Protein AF-A0A7C3C216-F1 (afdb_monomer)

pLDDT: mean 90.63, std 8.31, range [59.16, 97.69]

Mean predicted aligned error: 5.53 Å

Secondary structure (DSSP, 8-state):
---HHHHHHHHHTTTTT-----HHHHH-TT---HHHHHHHHHHHHHHTT-HHHHHHHGGGHHHHHHHHHHS-S--GGG--TTT-GGG-TT-TTSSS-HHHHHHTSS-GGG--SSGGG---HHHHHHHHHHHHHTTHHHHHHHH-HHHHHHHHHHHHHHHHHHHHHHHHHHH-

Organism: NCBI:txid287478

Structure (mmCIF, N/CA/C/O backbone):
data_AF-A0A7C3C216-F1
#
_entry.id   AF-A0A7C3C216-F1
#
loop_
_atom_site.group_PDB
_atom_site.id
_atom_site.type_symbol
_atom_site.label_atom_id
_atom_site.label_alt_id
_atom_site.label_comp_id
_atom_site.label_asym_id
_atom_site.label_entity_id
_atom_site.label_seq_id
_atom_site.pdbx_PDB_ins_code
_atom_site.Cartn_x
_atom_site.Cartn_y
_atom_site.Cartn_z
_atom_site.occupancy
_atom_site.B_iso_or_equiv
_atom_site.auth_seq_id
_atom_site.auth_comp_id
_atom_site.auth_asym_id
_atom_site.auth_atom_id
_atom_site.pdbx_PDB_model_num
ATOM 1 N N . THR A 1 1 ? -24.243 1.128 28.883 1.00 60.06 1 THR A N 1
ATOM 2 C CA . THR A 1 1 ? -24.623 1.361 27.477 1.00 60.06 1 THR A CA 1
ATOM 3 C C . THR A 1 1 ? -23.352 1.418 26.667 1.00 60.06 1 THR A C 1
ATOM 5 O O . THR A 1 1 ? -22.396 2.040 27.115 1.00 60.06 1 THR A O 1
ATOM 8 N N . GLU A 1 2 ? -23.290 0.698 25.553 1.00 79.75 2 GLU A N 1
ATOM 9 C CA . GLU A 1 2 ? -22.118 0.723 24.672 1.00 79.75 2 GLU A CA 1
ATOM 10 C C . GLU A 1 2 ? -22.082 2.055 23.909 1.00 79.75 2 GLU A C 1
ATOM 12 O O . GLU A 1 2 ? -23.105 2.509 23.400 1.00 79.75 2 GLU A O 1
ATOM 17 N N . ASN A 1 3 ? -20.922 2.718 23.879 1.00 87.88 3 ASN A N 1
ATOM 18 C CA . ASN A 1 3 ? -20.740 4.027 23.242 1.00 87.88 3 ASN A CA 1
ATOM 19 C C . ASN A 1 3 ? -20.430 3.868 21.743 1.00 87.88 3 ASN A C 1
ATOM 21 O O . ASN A 1 3 ? -19.301 4.090 21.309 1.00 87.88 3 ASN A 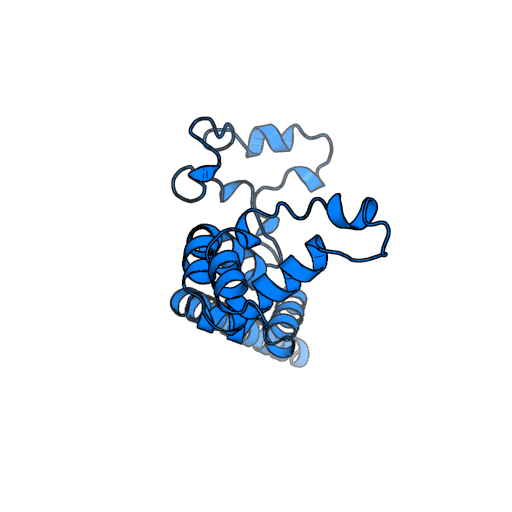O 1
ATOM 25 N N . ILE A 1 4 ? -21.425 3.425 20.973 1.00 90.56 4 ILE A N 1
ATOM 26 C CA . ILE A 1 4 ? -21.274 3.137 19.537 1.00 90.56 4 ILE A CA 1
ATOM 27 C C . ILE A 1 4 ? -20.995 4.418 18.739 1.00 90.56 4 ILE A C 1
ATOM 29 O O . ILE A 1 4 ? -20.102 4.424 17.895 1.00 90.56 4 ILE A O 1
ATOM 33 N N . GLU A 1 5 ? -21.692 5.515 19.047 1.00 90.75 5 GLU A N 1
ATOM 34 C CA . GLU A 1 5 ? -21.488 6.814 18.386 1.00 90.75 5 GLU A CA 1
ATOM 35 C C . GLU A 1 5 ? -20.042 7.298 18.538 1.00 90.75 5 GLU A C 1
ATOM 37 O O . GLU A 1 5 ? -19.391 7.642 17.556 1.00 90.75 5 GLU A O 1
ATOM 42 N N . GLY A 1 6 ? -19.481 7.208 19.749 1.00 92.00 6 GLY A N 1
ATOM 43 C CA . GLY A 1 6 ? -18.095 7.604 19.987 1.00 92.00 6 GLY A CA 1
ATOM 44 C C . GLY A 1 6 ? -17.065 6.756 19.232 1.00 92.00 6 GLY A C 1
ATOM 45 O O . GLY A 1 6 ? -15.992 7.263 18.895 1.00 92.00 6 GLY A O 1
ATOM 46 N N . ILE A 1 7 ? -17.368 5.482 18.959 1.00 91.25 7 ILE A N 1
ATOM 47 C CA . ILE A 1 7 ? -16.517 4.624 18.122 1.00 91.25 7 ILE A CA 1
ATOM 48 C C . ILE A 1 7 ? -16.618 5.064 16.664 1.00 91.25 7 ILE A C 1
ATOM 50 O O . ILE A 1 7 ? -15.584 5.245 16.021 1.00 91.25 7 ILE A O 1
ATOM 54 N N . TYR A 1 8 ? -17.835 5.283 16.162 1.00 92.00 8 TYR A N 1
ATOM 55 C CA . TYR A 1 8 ? -18.052 5.730 14.790 1.00 92.00 8 TYR A CA 1
ATOM 56 C C . TYR A 1 8 ? -17.331 7.057 14.513 1.00 92.00 8 TYR A C 1
ATOM 58 O O . TYR A 1 8 ? -16.572 7.150 13.550 1.00 92.00 8 TYR A O 1
ATOM 66 N N . ASP A 1 9 ? -17.444 8.032 15.418 1.00 91.94 9 ASP A N 1
ATOM 67 C CA . ASP A 1 9 ? -16.726 9.310 15.332 1.00 91.94 9 ASP A CA 1
ATOM 68 C C . ASP A 1 9 ? -15.203 9.122 15.333 1.00 91.94 9 ASP A C 1
ATOM 70 O O . ASP A 1 9 ? -14.473 9.774 14.585 1.00 91.94 9 ASP A O 1
ATOM 74 N N . ALA A 1 10 ? -14.684 8.206 16.158 1.00 92.75 10 ALA A N 1
ATOM 75 C CA . ALA A 1 10 ? -13.255 7.909 16.172 1.00 92.75 10 ALA A CA 1
ATOM 76 C C . ALA A 1 10 ? -12.776 7.302 14.843 1.00 92.75 10 ALA A C 1
ATOM 78 O O . ALA A 1 10 ? -11.660 7.603 14.410 1.00 92.75 10 ALA A O 1
ATOM 79 N N . MET A 1 11 ? -13.607 6.487 14.186 1.00 95.00 11 MET A N 1
ATOM 80 C CA . MET A 1 11 ? -13.304 5.878 12.888 1.00 95.00 11 MET A CA 1
ATOM 81 C C . MET A 1 11 ? -13.316 6.881 11.723 1.00 95.00 11 MET A C 1
ATOM 83 O O . MET A 1 11 ? -12.720 6.611 10.678 1.00 95.00 11 MET A O 1
ATOM 87 N N . GLN A 1 12 ? -13.937 8.054 11.889 1.00 91.44 12 GLN A N 1
ATOM 88 C CA . GLN A 1 12 ? -13.923 9.095 10.858 1.00 91.44 12 GLN A CA 1
ATOM 89 C C . GLN A 1 12 ? -12.588 9.855 10.775 1.00 91.44 12 GLN A C 1
ATOM 91 O O . GLN A 1 12 ? -12.221 10.313 9.701 1.00 91.44 12 GLN A O 1
ATOM 96 N N . GLU A 1 13 ? -11.823 9.960 11.868 1.00 88.31 13 GLU A N 1
ATOM 97 C CA . GLU A 1 13 ? -10.608 10.798 11.888 1.00 88.31 13 GLU A CA 1
ATOM 98 C C . GLU A 1 13 ? -9.489 10.218 12.767 1.00 88.31 13 GLU A C 1
ATOM 100 O O . GLU A 1 13 ? -8.362 10.000 12.317 1.00 88.31 13 GLU A O 1
ATOM 105 N N . LYS A 1 14 ? -9.794 9.908 14.032 1.00 93.50 14 LYS A N 1
ATOM 106 C CA . LYS A 1 14 ? -8.787 9.602 15.064 1.00 93.50 14 LYS A CA 1
ATOM 107 C C . LYS A 1 14 ? -7.984 8.343 14.766 1.00 93.50 14 LYS A C 1
ATOM 109 O O . LYS A 1 14 ? -6.787 8.293 15.056 1.00 93.50 14 LYS A O 1
ATOM 114 N N . ILE A 1 15 ? -8.625 7.318 14.197 1.00 96.25 15 ILE A N 1
ATOM 115 C CA . ILE A 1 15 ? -7.923 6.079 13.847 1.00 96.25 15 ILE A CA 1
ATOM 116 C C . ILE A 1 15 ? -6.835 6.335 12.803 1.00 96.25 15 ILE A C 1
ATOM 118 O O . ILE A 1 15 ? -5.801 5.673 12.848 1.00 96.25 15 ILE A O 1
ATOM 122 N N . TRP A 1 16 ? -7.004 7.313 11.909 1.00 95.62 16 TRP A N 1
ATOM 123 C CA . TRP A 1 16 ? -6.064 7.631 10.831 1.00 95.62 16 TRP A CA 1
ATOM 124 C C . TRP A 1 16 ? -4.858 8.442 11.316 1.00 95.62 16 TRP A C 1
ATOM 126 O O . TRP A 1 16 ? -3.777 8.319 10.753 1.00 95.62 16 TRP A O 1
ATOM 136 N N . SER A 1 17 ? -4.977 9.144 12.447 1.00 93.81 17 SER A N 1
ATOM 137 C CA . SER A 1 17 ? -3.853 9.846 13.090 1.00 93.81 17 SER A CA 1
ATOM 138 C C . SER A 1 17 ? -2.875 8.920 13.830 1.00 93.81 17 SER A C 1
ATOM 140 O O . SER A 1 17 ? -1.807 9.352 14.262 1.00 93.81 17 SER A O 1
ATOM 142 N N . CYS A 1 18 ? -3.218 7.642 14.021 1.00 94.88 18 CYS A N 1
ATOM 143 C CA . CYS A 1 18 ? -2.321 6.681 14.659 1.00 94.88 18 CYS A CA 1
ATOM 144 C C . CYS A 1 18 ? -1.087 6.405 13.780 1.00 94.88 18 CYS A C 1
ATOM 146 O O . CYS A 1 18 ? -1.185 5.785 12.724 1.00 94.88 18 CYS A O 1
ATOM 148 N N . ALA A 1 19 ? 0.100 6.779 14.252 1.00 95.06 19 ALA A N 1
ATOM 149 C CA . ALA A 1 19 ? 1.361 6.531 13.546 1.00 95.06 19 ALA A CA 1
ATOM 150 C C . ALA A 1 19 ? 1.879 5.082 13.673 1.00 95.06 19 ALA A C 1
ATOM 152 O O . ALA A 1 19 ? 3.031 4.822 13.347 1.00 95.06 19 ALA A O 1
ATOM 153 N N . GLN A 1 20 ? 1.081 4.158 14.231 1.00 95.31 20 GLN A N 1
ATOM 154 C CA . GLN A 1 20 ? 1.485 2.768 14.496 1.00 95.31 20 GLN A CA 1
ATOM 155 C C . GLN A 1 20 ? 2.828 2.663 15.254 1.00 95.31 20 GLN A C 1
ATOM 157 O O . GLN A 1 20 ? 3.606 1.741 15.052 1.00 95.31 20 GLN A O 1
ATOM 162 N N . CYS A 1 21 ? 3.117 3.593 16.172 1.00 96.56 21 CYS A N 1
ATOM 163 C CA . CYS A 1 21 ? 4.379 3.585 16.926 1.00 96.56 21 CYS A CA 1
ATOM 164 C C . CYS A 1 21 ? 4.427 2.523 18.041 1.00 96.56 21 CYS A C 1
ATOM 166 O O . CYS A 1 21 ? 5.435 2.401 18.732 1.00 96.56 21 CYS A O 1
ATOM 168 N N . TYR A 1 22 ? 3.304 1.835 18.292 1.00 96.38 22 TYR A N 1
ATOM 169 C CA . TYR A 1 22 ? 3.111 0.789 19.308 1.00 96.38 22 TYR A CA 1
ATOM 170 C C . TYR A 1 22 ? 3.541 1.135 20.746 1.00 96.38 22 TYR A C 1
ATOM 172 O O . TYR A 1 22 ? 3.559 0.271 21.621 1.00 96.38 22 TYR A O 1
ATOM 180 N N . THR A 1 23 ? 3.774 2.414 21.052 1.00 97.44 23 THR A N 1
ATOM 181 C CA . THR A 1 23 ? 4.098 2.867 22.414 1.00 97.44 23 THR A CA 1
ATOM 182 C C . THR A 1 23 ? 2.966 2.553 23.396 1.00 97.44 23 THR A C 1
ATOM 184 O O . THR A 1 23 ? 3.213 2.237 24.557 1.00 97.44 23 THR A O 1
ATOM 187 N N . CYS A 1 24 ? 1.717 2.602 22.927 1.00 96.38 24 CYS A N 1
ATOM 188 C CA . CYS A 1 24 ? 0.545 2.219 23.709 1.00 96.38 24 CYS A CA 1
ATOM 189 C C . CYS A 1 24 ? 0.549 0.729 24.090 1.00 96.38 24 CYS A C 1
ATOM 191 O O . CYS A 1 24 ? 0.217 0.411 25.227 1.00 96.38 24 CYS A O 1
ATOM 193 N N . ALA A 1 25 ? 0.966 -0.161 23.182 1.00 96.75 25 ALA A N 1
ATOM 194 C CA . ALA A 1 25 ? 1.073 -1.595 23.447 1.00 96.75 25 ALA A CA 1
ATOM 195 C C . ALA A 1 25 ? 2.216 -1.887 24.432 1.00 96.75 25 ALA A C 1
ATOM 197 O O . ALA A 1 25 ? 2.015 -2.577 25.425 1.00 96.75 25 ALA A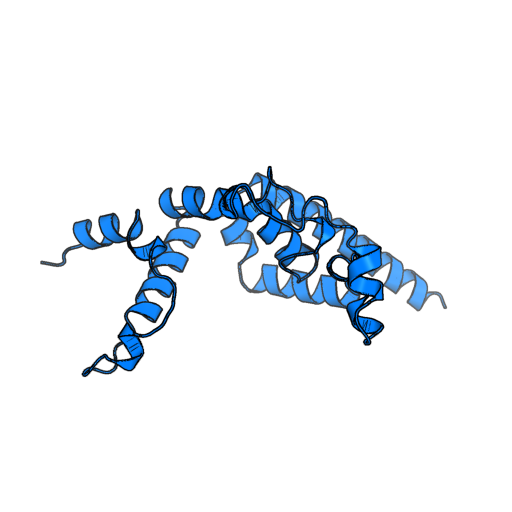 O 1
ATOM 198 N N . ALA A 1 26 ? 3.386 -1.272 24.225 1.00 97.00 26 ALA A N 1
ATOM 199 C CA . ALA A 1 26 ? 4.554 -1.460 25.089 1.00 97.00 26 ALA A CA 1
ATOM 200 C C . ALA A 1 26 ? 4.345 -0.977 26.538 1.00 97.00 26 ALA A C 1
ATOM 202 O O . ALA A 1 26 ? 5.022 -1.447 27.449 1.00 97.00 26 ALA A O 1
ATOM 203 N N . ARG A 1 27 ? 3.434 -0.021 26.762 1.00 97.25 27 ARG A N 1
ATOM 204 C CA . ARG A 1 27 ? 3.161 0.563 28.087 1.00 97.25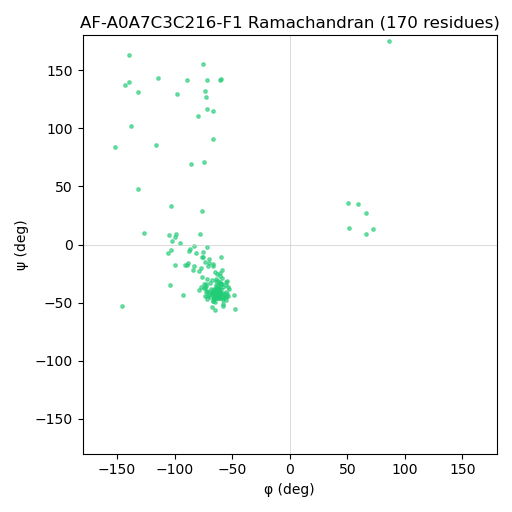 27 ARG A CA 1
ATOM 205 C C . ARG A 1 27 ? 1.888 0.046 28.746 1.00 97.25 27 ARG A C 1
ATOM 207 O O . ARG A 1 27 ? 1.602 0.460 29.867 1.00 97.25 27 ARG A O 1
ATOM 214 N N . CYS A 1 28 ? 1.095 -0.790 28.077 1.00 96.88 28 CYS A N 1
ATOM 215 C CA . CYS A 1 28 ? -0.194 -1.194 28.621 1.00 96.88 28 CYS A CA 1
ATOM 216 C C . CYS A 1 28 ? -0.006 -2.153 29.811 1.00 96.88 28 CYS A C 1
ATOM 218 O O . CYS A 1 28 ? 0.457 -3.275 29.608 1.00 96.88 28 CYS A O 1
ATOM 220 N N . PRO A 1 29 ? -0.429 -1.790 31.038 1.00 97.44 29 PRO A N 1
ATOM 221 C CA . PRO A 1 29 ? -0.290 -2.669 32.203 1.00 97.44 29 PRO A CA 1
ATOM 222 C C . PRO A 1 29 ? -1.215 -3.895 32.146 1.00 97.44 29 PRO A C 1
ATOM 224 O O . PRO A 1 29 ? -1.048 -4.827 32.925 1.00 97.44 29 PRO A O 1
ATOM 227 N N . PHE A 1 30 ? -2.187 -3.896 31.229 1.00 97.38 30 PHE A N 1
ATOM 228 C CA . PHE A 1 30 ? -3.167 -4.967 31.044 1.00 97.38 30 PHE A CA 1
ATOM 229 C C . PHE A 1 30 ? -2.859 -5.871 29.842 1.00 97.38 30 PHE A C 1
ATOM 231 O O . PHE A 1 30 ? -3.655 -6.747 29.527 1.00 97.38 30 PHE A O 1
ATOM 238 N N . GLY A 1 31 ? -1.742 -5.646 29.138 1.00 95.44 31 GLY A N 1
ATOM 239 C CA . GLY A 1 31 ? -1.374 -6.440 27.961 1.00 95.44 31 GLY A CA 1
ATOM 240 C C . GLY A 1 31 ? -2.220 -6.171 26.710 1.00 95.44 31 GLY A C 1
ATOM 241 O O . GLY A 1 31 ? -2.151 -6.934 25.751 1.00 95.44 31 GLY A O 1
ATOM 242 N N . ASN A 1 32 ? -3.006 -5.090 26.686 1.00 95.94 32 ASN A N 1
ATOM 243 C CA . ASN A 1 3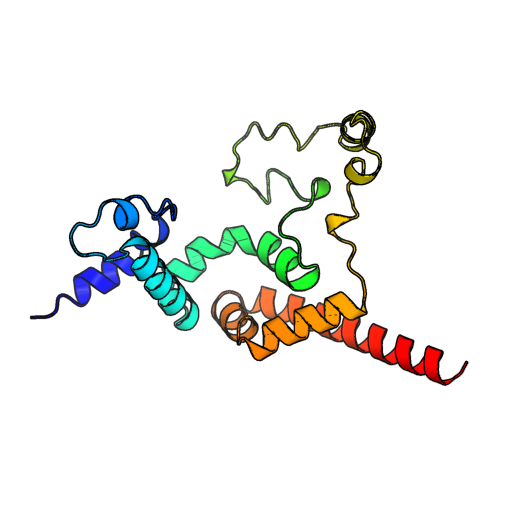2 ? -3.760 -4.705 25.494 1.00 95.94 32 ASN A CA 1
ATOM 244 C C . ASN A 1 32 ? -2.847 -4.075 24.433 1.00 95.94 32 ASN A C 1
ATOM 246 O O . ASN A 1 32 ? -1.850 -3.425 24.752 1.00 95.94 32 ASN A O 1
ATOM 250 N N . SER A 1 33 ? -3.269 -4.156 23.168 1.00 95.62 33 SER A N 1
ATOM 251 C CA . SER A 1 33 ? -2.640 -3.441 22.052 1.00 95.62 33 SER A CA 1
ATOM 252 C C . SER A 1 33 ? -3.609 -2.428 21.432 1.00 95.62 33 SER A C 1
ATOM 254 O O . SER A 1 33 ? -4.271 -2.741 20.443 1.00 95.62 33 SER A O 1
ATOM 256 N N . PRO A 1 34 ? -3.708 -1.191 21.965 1.00 95.19 34 PRO A N 1
ATOM 257 C CA . PRO A 1 34 ? -4.546 -0.156 21.356 1.00 95.19 34 PRO A CA 1
ATOM 258 C C . PRO A 1 34 ? -4.151 0.153 19.907 1.00 95.19 34 PRO A C 1
ATOM 260 O O . PRO A 1 34 ? -5.016 0.372 19.068 1.00 95.19 34 PRO A O 1
ATOM 263 N N . GLY A 1 35 ? -2.850 0.120 19.593 1.00 95.50 35 GLY A N 1
ATOM 264 C CA . GLY A 1 35 ? -2.356 0.266 18.222 1.00 95.50 35 GLY A CA 1
ATOM 265 C C . GLY A 1 35 ? -2.850 -0.856 17.308 1.00 95.50 35 GLY A C 1
ATOM 266 O O . GLY A 1 35 ? -3.285 -0.574 16.199 1.00 95.50 35 GLY A O 1
ATOM 267 N N . GLY A 1 36 ? -2.866 -2.101 17.798 1.00 96.06 36 GLY A N 1
ATOM 268 C CA . GLY A 1 36 ? -3.441 -3.240 17.076 1.00 96.06 36 GLY A CA 1
ATOM 269 C C . GLY A 1 36 ? -4.955 -3.125 16.882 1.00 96.06 36 GLY A C 1
ATOM 270 O O . GLY A 1 36 ? -5.443 -3.366 15.786 1.00 96.06 36 GLY A O 1
ATOM 271 N N . LEU A 1 37 ? -5.701 -2.670 17.895 1.00 94.88 37 LEU A N 1
ATOM 272 C CA . LEU A 1 37 ? -7.143 -2.418 17.759 1.00 94.88 37 LEU A CA 1
ATOM 273 C C . LEU A 1 37 ? -7.438 -1.360 16.690 1.00 94.88 37 LEU A C 1
ATOM 275 O O . LEU A 1 37 ? -8.350 -1.531 15.890 1.00 94.88 37 LEU A O 1
ATOM 279 N N . VAL A 1 38 ? -6.633 -0.295 16.628 1.00 96.88 38 VAL A N 1
ATOM 280 C CA . VAL A 1 38 ? -6.743 0.712 15.565 1.00 96.88 38 VAL A CA 1
ATOM 281 C C . VAL A 1 38 ? -6.519 0.100 14.177 1.00 96.88 38 VAL A C 1
ATOM 283 O O . VAL A 1 38 ? -7.158 0.543 13.228 1.00 96.88 38 VAL A O 1
ATOM 286 N N . MET A 1 39 ? -5.679 -0.932 14.039 1.00 96.69 39 MET A N 1
ATOM 287 C CA . MET A 1 39 ? -5.507 -1.636 12.759 1.00 96.69 39 MET A CA 1
ATOM 288 C C . MET A 1 39 ? -6.753 -2.368 12.310 1.00 96.69 39 MET A C 1
ATOM 290 O O . MET A 1 39 ? -7.175 -2.176 11.174 1.00 96.69 39 MET A O 1
ATOM 294 N N . LEU A 1 40 ? -7.387 -3.102 13.220 1.00 96.38 40 LEU A N 1
ATOM 295 C CA . LEU A 1 40 ? -8.647 -3.782 12.929 1.00 96.38 40 LEU A CA 1
ATOM 296 C C . LEU A 1 40 ? -9.754 -2.781 12.571 1.00 96.38 40 LEU A C 1
ATOM 298 O O . LEU A 1 40 ? -10.537 -3.021 11.659 1.00 96.38 40 LEU A O 1
ATOM 302 N N . LEU A 1 41 ? -9.794 -1.623 13.241 1.00 96.75 41 LEU A N 1
ATOM 303 C CA . LEU A 1 41 ? -10.750 -0.562 12.911 1.00 96.75 41 LEU A CA 1
ATOM 304 C C . LEU A 1 41 ? -10.494 0.051 11.527 1.00 96.75 41 LEU A C 1
ATOM 306 O O . LEU A 1 41 ? -11.452 0.341 10.817 1.00 96.75 41 LEU A O 1
ATOM 310 N N . ARG A 1 42 ? -9.231 0.241 11.120 1.00 97.25 42 ARG A N 1
ATOM 311 C CA . ARG A 1 42 ? -8.909 0.710 9.760 1.00 97.25 42 ARG A CA 1
ATOM 312 C C . ARG A 1 42 ? -9.283 -0.321 8.702 1.00 97.25 42 ARG A C 1
ATOM 314 O O . ARG A 1 42 ? -9.855 0.054 7.688 1.00 97.25 42 ARG A O 1
ATOM 321 N N . GLU A 1 43 ? -9.002 -1.597 8.949 1.00 95.94 43 GLU A N 1
ATOM 322 C CA . GLU A 1 43 ? -9.392 -2.687 8.051 1.00 95.94 43 GLU A CA 1
ATOM 323 C C . GLU A 1 43 ? -10.917 -2.748 7.887 1.00 95.94 43 GLU A C 1
ATOM 325 O O . GLU A 1 43 ? -11.415 -2.794 6.765 1.00 95.94 43 GLU A O 1
ATOM 330 N N . ALA A 1 44 ? -11.670 -2.657 8.988 1.00 96.12 44 ALA A N 1
ATOM 331 C CA . ALA A 1 44 ? -13.128 -2.579 8.940 1.00 96.12 44 ALA A CA 1
ATOM 332 C C . ALA A 1 44 ? -13.609 -1.343 8.159 1.00 96.12 44 ALA A C 1
ATOM 334 O O . ALA A 1 44 ? -14.519 -1.450 7.341 1.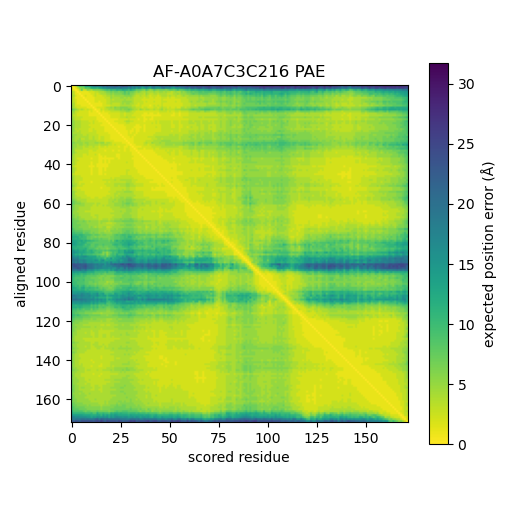00 96.12 44 ALA A O 1
ATOM 335 N N . ALA A 1 45 ? -12.981 -0.179 8.363 1.00 96.75 45 ALA A N 1
ATOM 336 C CA . ALA A 1 45 ? -13.320 1.035 7.624 1.00 96.75 45 ALA A CA 1
ATOM 337 C C . ALA A 1 45 ? -13.092 0.888 6.110 1.00 96.75 45 ALA A C 1
ATOM 339 O O . ALA A 1 45 ? -13.904 1.379 5.327 1.00 96.75 45 ALA A O 1
ATOM 340 N N . ILE A 1 46 ? -12.024 0.188 5.713 1.00 96.50 46 ILE A N 1
ATOM 341 C CA . ILE A 1 46 ? -11.710 -0.116 4.313 1.00 96.50 46 ILE A CA 1
ATOM 342 C C . ILE A 1 46 ? -12.744 -1.079 3.726 1.00 96.50 46 ILE A C 1
ATOM 344 O O . ILE A 1 46 ? -13.393 -0.747 2.740 1.00 96.50 46 ILE A O 1
ATOM 348 N N . LYS A 1 47 ? -12.963 -2.226 4.381 1.00 95.75 47 LYS A N 1
ATOM 349 C CA . LYS A 1 47 ? -13.911 -3.264 3.940 1.00 95.75 47 LYS A CA 1
ATOM 350 C C . LYS A 1 47 ? -15.348 -2.762 3.808 1.00 95.75 47 LYS A C 1
ATOM 352 O O . LYS A 1 47 ? -16.110 -3.285 3.006 1.00 95.75 47 LYS A O 1
ATOM 357 N N . HIS A 1 48 ? -15.728 -1.760 4.596 1.00 95.12 48 HIS A N 1
ATOM 358 C CA . HIS A 1 48 ? -17.053 -1.142 4.538 1.00 95.12 48 HIS A CA 1
ATOM 359 C C . HIS A 1 48 ? -17.093 0.164 3.732 1.00 95.12 48 HIS A C 1
ATOM 361 O O . HIS A 1 48 ? -18.105 0.862 3.766 1.00 95.12 48 HIS A O 1
ATOM 367 N N . GLY A 1 49 ? -16.014 0.519 3.025 1.00 95.31 49 GLY A N 1
ATOM 368 C CA . GLY A 1 49 ? -15.980 1.673 2.126 1.00 95.31 49 GLY A CA 1
ATOM 369 C C . GLY A 1 49 ? -16.275 3.008 2.810 1.00 95.31 49 GLY A C 1
ATOM 370 O O . GLY A 1 49 ? -16.910 3.875 2.210 1.00 95.31 49 GLY A O 1
ATOM 371 N N . MET A 1 50 ? -15.851 3.179 4.067 1.00 96.00 50 MET A N 1
ATOM 372 C CA . MET A 1 50 ? -16.099 4.409 4.822 1.00 96.00 50 MET A CA 1
ATOM 373 C C . MET A 1 50 ? -15.461 5.622 4.132 1.00 96.00 50 MET A C 1
ATOM 375 O O . MET A 1 50 ? -14.327 5.558 3.659 1.00 96.00 50 MET A O 1
ATOM 379 N N . GLU A 1 51 ? -16.149 6.767 4.154 1.00 94.69 51 GLU A N 1
ATOM 380 C CA . GLU A 1 51 ? -15.659 8.003 3.521 1.00 94.69 51 GLU A CA 1
ATOM 381 C C . GLU A 1 51 ? -14.300 8.459 4.088 1.00 94.69 51 GLU A C 1
ATOM 383 O O . GLU A 1 51 ? -13.437 8.948 3.357 1.00 94.69 51 GLU A O 1
ATOM 388 N N . SER A 1 52 ? -14.050 8.225 5.381 1.00 95.06 52 SER A N 1
ATOM 389 C CA . SER A 1 52 ? -12.743 8.494 5.987 1.00 95.06 52 SER A CA 1
ATOM 390 C C . SER A 1 52 ? -11.623 7.652 5.370 1.00 95.06 52 SER A C 1
ATOM 392 O O . SER A 1 52 ? -10.541 8.178 5.120 1.00 95.06 52 SER A O 1
ATOM 394 N N . ALA A 1 53 ? -11.888 6.384 5.040 1.00 95.88 53 ALA A N 1
ATOM 395 C CA . ALA A 1 53 ? -10.928 5.523 4.356 1.00 95.88 53 ALA A CA 1
ATOM 396 C C . ALA A 1 53 ? -10.658 6.027 2.933 1.00 95.88 53 ALA A C 1
ATOM 398 O O . ALA A 1 53 ? -9.501 6.220 2.562 1.00 95.88 53 ALA A O 1
ATOM 399 N N . LYS A 1 54 ? -11.715 6.331 2.168 1.00 94.69 54 LYS A N 1
ATOM 400 C CA . LYS A 1 54 ? -11.598 6.855 0.796 1.00 94.69 54 LYS A CA 1
ATOM 401 C C . LYS A 1 54 ? -10.826 8.172 0.745 1.00 94.69 54 LYS A C 1
ATOM 403 O O . LYS A 1 54 ? -9.955 8.349 -0.103 1.00 94.69 54 LYS A O 1
ATOM 408 N N . SER A 1 55 ? -11.104 9.097 1.663 1.00 92.56 55 SER A N 1
ATOM 409 C CA . SER A 1 55 ? -10.428 10.399 1.689 1.00 92.56 55 SER A CA 1
ATOM 410 C C . SER A 1 55 ? -8.945 10.296 2.064 1.00 92.56 55 SER A C 1
ATOM 412 O O . SER A 1 55 ? -8.118 10.946 1.426 1.00 92.56 55 SER A O 1
ATOM 414 N N . VAL A 1 56 ? -8.597 9.455 3.046 1.00 91.88 56 VAL A N 1
ATOM 415 C CA . VAL A 1 56 ? -7.209 9.266 3.495 1.00 91.88 56 VAL A CA 1
ATOM 416 C C . VAL A 1 56 ? -6.383 8.477 2.478 1.00 91.88 56 VAL A C 1
ATOM 418 O O . VAL A 1 56 ? -5.195 8.754 2.336 1.00 91.88 56 VAL A O 1
ATOM 421 N N . LEU A 1 57 ? -6.983 7.517 1.765 1.00 91.19 57 LEU A N 1
ATOM 422 C CA . LEU A 1 57 ? -6.272 6.666 0.804 1.00 91.19 57 LEU A CA 1
ATOM 423 C C . LEU A 1 57 ? -6.117 7.292 -0.588 1.00 91.19 57 LEU A C 1
ATOM 425 O O . LEU A 1 57 ? -5.175 6.938 -1.292 1.00 91.19 57 LEU A O 1
ATOM 429 N N . ARG A 1 58 ? -6.959 8.263 -0.966 1.00 88.88 58 ARG A N 1
ATOM 430 C CA . ARG A 1 58 ? -6.916 8.932 -2.283 1.00 88.88 58 ARG A CA 1
ATOM 431 C C . ARG A 1 58 ? -5.520 9.423 -2.719 1.00 88.88 58 ARG A C 1
ATOM 433 O O . ARG A 1 58 ? -5.169 9.221 -3.877 1.00 88.88 58 ARG A O 1
ATOM 440 N N . PRO A 1 59 ? -4.684 10.045 -1.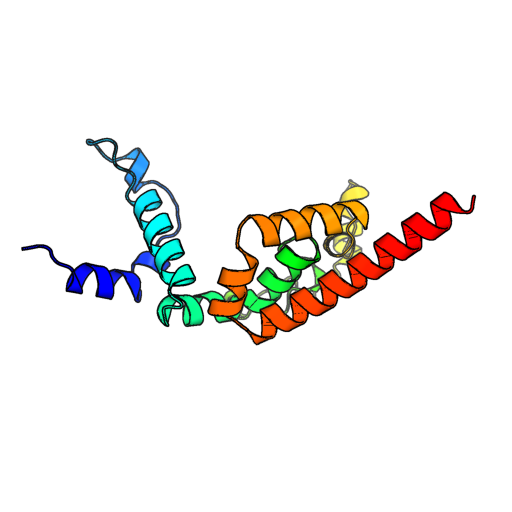861 1.00 86.94 59 PRO A N 1
ATOM 441 C CA . PRO A 1 59 ? -3.344 10.482 -2.271 1.00 86.94 59 PRO A CA 1
ATOM 442 C C . PRO A 1 59 ? -2.386 9.323 -2.587 1.00 86.94 59 PRO A C 1
ATOM 444 O O . PRO A 1 59 ? -1.352 9.529 -3.217 1.00 86.94 59 PRO A O 1
ATOM 447 N N . PHE A 1 60 ? -2.709 8.103 -2.154 1.00 88.62 60 PHE A N 1
ATOM 448 C CA . PHE A 1 60 ? -1.848 6.932 -2.280 1.00 88.62 60 PHE A CA 1
ATOM 449 C C . PHE A 1 60 ? -2.153 6.074 -3.512 1.00 88.62 60 PHE A C 1
ATOM 451 O O . PHE A 1 60 ? -1.444 5.090 -3.715 1.00 88.62 60 PHE A O 1
ATOM 458 N N . SER A 1 61 ? -3.118 6.432 -4.372 1.00 89.06 61 SER A N 1
ATOM 459 C CA . SER A 1 61 ? -3.500 5.618 -5.541 1.00 89.06 61 SER A CA 1
ATOM 460 C C . SER A 1 61 ? -2.305 5.255 -6.436 1.00 89.06 61 SER A C 1
ATOM 462 O O . SER A 1 61 ? -2.165 4.111 -6.854 1.00 89.06 61 SER A O 1
ATOM 464 N N . ARG A 1 62 ? -1.346 6.172 -6.638 1.00 88.69 62 ARG A N 1
ATOM 465 C CA . ARG A 1 62 ? -0.124 5.894 -7.421 1.00 88.69 62 ARG A CA 1
ATOM 466 C C . ARG A 1 62 ? 0.841 4.920 -6.726 1.00 88.69 62 ARG A C 1
ATOM 468 O O . ARG A 1 62 ? 1.537 4.163 -7.399 1.00 88.69 62 ARG A O 1
ATOM 475 N N . VAL A 1 63 ? 0.903 4.953 -5.395 1.00 92.00 63 VAL A N 1
ATOM 476 C CA . VAL A 1 63 ? 1.699 4.009 -4.592 1.00 92.00 63 VAL A CA 1
ATOM 477 C C . VAL A 1 63 ? 1.033 2.635 -4.587 1.00 92.00 63 VAL A C 1
ATOM 479 O O . VAL A 1 63 ? 1.728 1.634 -4.727 1.00 92.00 63 VAL A O 1
ATOM 482 N N . MET A 1 64 ? -0.298 2.586 -4.476 1.00 92.94 64 MET A N 1
ATOM 483 C CA . MET A 1 64 ? -1.079 1.348 -4.535 1.00 92.94 64 MET A CA 1
ATOM 484 C C . MET A 1 64 ? -0.969 0.680 -5.906 1.00 92.94 64 MET A C 1
ATOM 486 O O . MET A 1 64 ? -0.638 -0.500 -5.946 1.00 92.94 64 MET A O 1
ATOM 490 N N . LEU A 1 65 ? -1.111 1.444 -7.001 1.00 93.19 65 LEU A N 1
ATOM 491 C CA . LEU A 1 65 ? -0.861 0.969 -8.366 1.00 93.19 65 LEU A CA 1
ATOM 492 C C . LEU A 1 65 ? 0.474 0.231 -8.445 1.00 93.19 65 LEU A C 1
ATOM 494 O O . LEU A 1 65 ? 0.523 -0.932 -8.818 1.00 93.19 65 LEU A O 1
ATOM 498 N N . LYS A 1 66 ? 1.553 0.896 -8.019 1.00 93.25 66 LYS A N 1
ATOM 499 C CA . LYS A 1 66 ? 2.906 0.344 -8.105 1.00 93.25 66 LYS A CA 1
ATOM 500 C C . LYS A 1 66 ? 3.121 -0.865 -7.192 1.00 93.25 66 LYS A C 1
ATOM 502 O O . LYS A 1 66 ? 3.778 -1.830 -7.574 1.00 93.25 66 LYS A O 1
ATOM 507 N N . LEU A 1 67 ? 2.590 -0.814 -5.972 1.00 95.06 67 LEU A N 1
ATOM 508 C CA . LEU A 1 67 ? 2.714 -1.910 -5.018 1.00 95.06 67 LEU A CA 1
ATOM 509 C C . LEU A 1 67 ? 2.016 -3.168 -5.532 1.00 95.06 67 LEU A C 1
ATOM 511 O O . LEU A 1 67 ? 2.594 -4.247 -5.449 1.00 95.06 67 LEU A O 1
ATOM 515 N N . ILE A 1 68 ? 0.800 -3.022 -6.049 1.00 94.50 68 ILE A N 1
ATOM 516 C CA . ILE A 1 68 ? 0.009 -4.155 -6.514 1.00 94.50 68 ILE A CA 1
ATOM 517 C C . ILE A 1 68 ? 0.586 -4.682 -7.828 1.00 94.50 68 ILE A C 1
ATOM 519 O O . ILE A 1 68 ? 0.807 -5.884 -7.931 1.00 94.50 68 ILE A O 1
ATOM 523 N N . SER A 1 69 ? 0.946 -3.799 -8.769 1.00 92.50 69 SER A N 1
ATOM 524 C CA . SER A 1 69 ? 1.419 -4.200 -10.096 1.00 92.50 69 SER A CA 1
ATOM 525 C C . SER A 1 69 ? 2.866 -4.707 -10.123 1.00 92.50 69 SER A C 1
ATOM 527 O O . SER A 1 69 ? 3.162 -5.621 -10.884 1.00 92.50 69 SER A O 1
ATOM 529 N N . THR A 1 70 ? 3.786 -4.144 -9.326 1.00 93.44 70 THR A N 1
ATOM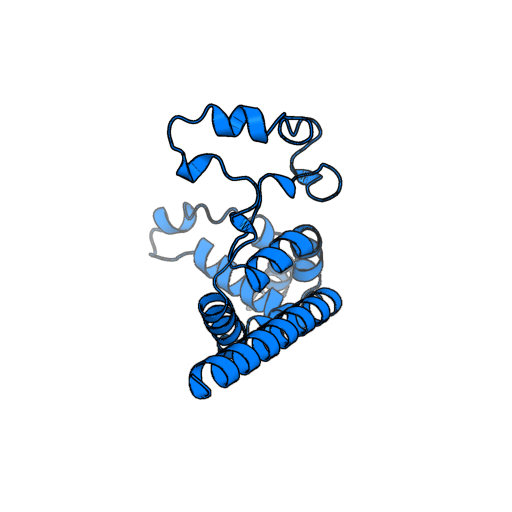 530 C CA . THR A 1 70 ? 5.224 -4.499 -9.368 1.00 93.44 70 THR A CA 1
ATOM 531 C C . THR A 1 70 ? 5.806 -4.908 -8.010 1.00 93.44 70 THR A C 1
ATOM 533 O O . THR A 1 70 ? 7.025 -4.942 -7.843 1.00 93.44 70 THR A O 1
ATOM 536 N N . GLY A 1 71 ? 4.982 -5.102 -6.977 1.00 92.94 71 GLY A N 1
ATOM 537 C CA . GLY A 1 71 ? 5.444 -5.500 -5.639 1.00 92.94 71 GLY A CA 1
ATOM 538 C C . GLY A 1 71 ? 6.290 -4.454 -4.898 1.00 92.94 71 GLY A C 1
ATOM 539 O O . GLY A 1 71 ? 6.868 -4.753 -3.852 1.00 92.94 71 GLY A O 1
ATOM 540 N N . ASN A 1 72 ? 6.399 -3.222 -5.410 1.00 91.19 72 ASN A N 1
ATOM 541 C CA . ASN A 1 72 ? 7.288 -2.201 -4.859 1.00 91.19 72 ASN A CA 1
ATOM 542 C C . ASN A 1 72 ? 6.573 -0.857 -4.680 1.00 91.19 72 ASN A C 1
ATOM 544 O O . ASN A 1 72 ? 5.993 -0.326 -5.613 1.00 91.19 72 ASN A O 1
ATOM 548 N N . GLN A 1 73 ? 6.694 -0.234 -3.507 1.00 89.75 73 GLN A N 1
ATOM 549 C CA . GLN A 1 73 ? 5.936 0.981 -3.184 1.00 89.75 73 GLN A CA 1
ATOM 550 C C . GLN A 1 73 ? 6.425 2.241 -3.908 1.00 89.75 73 GLN A C 1
ATOM 552 O O . GLN A 1 73 ? 5.617 3.090 -4.273 1.00 89.75 73 GLN A O 1
ATOM 557 N N . LEU A 1 74 ? 7.741 2.405 -4.090 1.00 87.81 74 LEU A N 1
ATOM 558 C CA . LEU A 1 74 ? 8.319 3.659 -4.577 1.00 87.81 74 LEU A CA 1
ATOM 559 C C . LEU A 1 74 ? 9.500 3.436 -5.517 1.00 87.81 74 LEU A C 1
ATOM 561 O O . LEU A 1 74 ? 10.367 2.605 -5.275 1.00 87.81 74 LEU A O 1
ATOM 565 N N . SER A 1 75 ? 9.557 4.196 -6.606 1.00 86.50 75 SER A N 1
ATOM 566 C CA . SER A 1 75 ? 10.730 4.281 -7.477 1.00 86.50 75 SER A CA 1
ATOM 567 C C . SER A 1 75 ? 11.329 5.686 -7.419 1.00 86.50 75 SER A C 1
ATOM 569 O O . SER A 1 75 ? 10.570 6.652 -7.336 1.00 86.50 75 SER A O 1
ATOM 571 N N . PRO A 1 76 ? 12.662 5.862 -7.475 1.00 83.00 76 PRO A N 1
ATOM 572 C CA . PRO A 1 76 ? 13.266 7.192 -7.417 1.00 83.00 76 PRO A CA 1
ATOM 573 C C . PRO A 1 76 ? 12.752 8.167 -8.489 1.00 83.00 76 PRO A C 1
ATOM 575 O O . PRO A 1 76 ? 12.667 9.357 -8.218 1.00 83.00 76 PRO A O 1
ATOM 578 N N . ASP A 1 77 ? 12.396 7.674 -9.677 1.00 83.50 77 ASP A N 1
ATOM 579 C CA . ASP A 1 77 ? 11.871 8.454 -10.806 1.00 83.50 77 ASP A CA 1
ATOM 580 C C . ASP A 1 77 ? 10.371 8.768 -10.722 1.00 83.50 77 ASP A C 1
ATOM 582 O O . ASP A 1 77 ? 9.866 9.534 -11.537 1.00 83.50 77 ASP A O 1
ATOM 586 N N . MET A 1 78 ? 9.644 8.206 -9.751 1.00 84.88 78 MET A N 1
ATOM 587 C CA . MET A 1 78 ? 8.209 8.468 -9.609 1.00 84.88 78 MET A CA 1
ATOM 588 C C . MET A 1 78 ? 7.897 9.685 -8.733 1.00 84.88 78 MET A C 1
ATOM 590 O O . MET A 1 78 ? 6.760 10.151 -8.747 1.00 84.88 78 MET A O 1
ATOM 594 N N . ILE A 1 79 ? 8.878 10.157 -7.958 1.00 82.25 79 ILE A N 1
ATOM 595 C CA . ILE A 1 79 ? 8.712 11.204 -6.949 1.00 82.25 79 ILE A CA 1
ATOM 596 C C . ILE A 1 79 ? 8.704 12.570 -7.639 1.00 82.25 79 ILE A C 1
ATOM 598 O O . ILE A 1 79 ? 9.738 13.032 -8.119 1.00 82.25 79 ILE A O 1
ATOM 602 N N . ASN A 1 80 ? 7.548 13.230 -7.650 1.00 78.62 80 ASN A N 1
ATOM 603 C CA . ASN A 1 80 ? 7.387 14.599 -8.129 1.00 78.62 80 ASN A CA 1
ATOM 604 C C . ASN A 1 80 ? 6.429 15.393 -7.210 1.00 78.62 80 ASN A C 1
ATOM 606 O O . ASN A 1 80 ? 5.710 14.777 -6.419 1.00 78.62 80 ASN A O 1
ATOM 610 N N . PRO A 1 81 ? 6.417 16.737 -7.282 1.00 78.06 81 PRO A N 1
ATOM 611 C CA . PRO A 1 81 ? 5.604 17.569 -6.394 1.00 78.06 81 PRO A CA 1
ATOM 612 C C . PRO A 1 81 ? 4.096 17.367 -6.573 1.00 78.06 81 PRO A C 1
ATOM 614 O O . PRO A 1 81 ? 3.357 17.491 -5.603 1.00 78.06 81 PRO A O 1
ATOM 617 N N . ASP A 1 82 ? 3.647 17.037 -7.787 1.00 78.25 82 ASP A N 1
ATOM 618 C CA . ASP A 1 82 ? 2.223 16.877 -8.098 1.00 78.25 82 ASP A CA 1
ATOM 619 C C . ASP A 1 82 ? 1.638 15.607 -7.463 1.00 78.25 82 ASP A C 1
ATOM 621 O O . ASP A 1 82 ? 0.529 15.622 -6.935 1.00 78.25 82 ASP A O 1
ATOM 625 N N . HIS A 1 83 ? 2.395 14.507 -7.477 1.00 77.44 83 HIS A N 1
ATOM 626 C CA . HIS A 1 83 ? 1.976 13.214 -6.931 1.00 77.44 83 HIS A CA 1
ATOM 627 C C . HIS A 1 83 ? 2.351 13.020 -5.452 1.00 77.44 83 HIS A C 1
ATOM 629 O O . HIS A 1 83 ? 1.801 12.129 -4.814 1.00 77.44 83 HIS A O 1
ATOM 635 N N . PHE A 1 84 ? 3.281 13.816 -4.910 1.00 79.50 84 PHE A N 1
ATOM 636 C CA . PHE A 1 84 ? 3.773 13.725 -3.524 1.00 79.50 84 PHE A CA 1
ATOM 637 C C . PHE A 1 84 ? 3.777 15.100 -2.840 1.00 79.50 84 PHE A C 1
ATOM 639 O O . PHE A 1 84 ? 4.769 15.524 -2.243 1.00 79.50 84 PHE A O 1
ATOM 646 N N . ALA A 1 85 ? 2.667 15.831 -2.963 1.00 74.62 85 ALA A N 1
ATOM 647 C CA . ALA A 1 85 ? 2.536 17.200 -2.459 1.00 74.62 85 ALA A CA 1
ATOM 648 C C . ALA A 1 85 ? 2.728 17.316 -0.932 1.00 74.62 85 ALA A C 1
ATOM 650 O O . ALA A 1 85 ? 3.165 18.352 -0.425 1.00 74.62 85 ALA A O 1
ATOM 651 N N . ASP A 1 86 ? 2.442 16.245 -0.190 1.00 74.56 86 ASP A N 1
ATOM 652 C CA . ASP A 1 86 ? 2.589 16.145 1.263 1.00 74.56 86 ASP A CA 1
ATOM 653 C C . ASP A 1 86 ? 4.056 16.114 1.730 1.00 74.56 86 ASP A C 1
ATOM 655 O O . ASP A 1 86 ? 4.340 16.393 2.895 1.00 74.56 86 ASP A O 1
ATOM 659 N N . TRP A 1 87 ? 5.011 15.859 0.829 1.00 78.62 87 TRP A N 1
ATOM 660 C CA . TRP A 1 87 ? 6.445 15.841 1.151 1.00 78.62 87 TRP A CA 1
ATOM 661 C C . TRP A 1 87 ? 7.076 17.245 1.145 1.00 78.62 87 TRP A C 1
ATOM 663 O O . TRP A 1 87 ? 8.256 17.413 1.471 1.00 78.62 87 TRP A O 1
ATOM 673 N N . GLY A 1 88 ? 6.276 18.269 0.836 1.00 73.44 88 GLY A N 1
ATOM 674 C CA . GLY A 1 88 ? 6.629 19.679 0.950 1.00 73.44 88 GLY A CA 1
ATOM 675 C C . GLY A 1 88 ? 7.349 20.261 -0.275 1.00 73.44 88 GLY A C 1
ATOM 676 O O . GLY A 1 88 ? 7.686 19.558 -1.221 1.00 73.44 88 GLY A O 1
ATOM 677 N N . PRO A 1 89 ? 7.620 21.577 -0.276 1.00 72.12 89 PRO A N 1
ATOM 678 C CA . PRO A 1 89 ? 8.175 22.280 -1.439 1.00 72.12 89 PRO A CA 1
ATOM 679 C C . PRO A 1 89 ? 9.662 21.986 -1.695 1.00 72.12 89 PRO A C 1
ATOM 681 O O . PRO A 1 89 ? 10.176 22.286 -2.766 1.00 72.12 89 PRO A O 1
ATOM 684 N N . ASN A 1 90 ? 10.366 21.408 -0.716 1.00 71.81 90 ASN A N 1
ATOM 685 C CA . ASN A 1 90 ? 11.813 21.183 -0.756 1.00 71.81 90 ASN A CA 1
ATOM 686 C C . ASN A 1 90 ? 12.173 19.721 -1.054 1.00 71.81 90 ASN A C 1
ATOM 688 O O . ASN A 1 90 ? 13.170 19.221 -0.523 1.00 71.81 90 ASN A O 1
ATOM 692 N N . ILE A 1 91 ? 11.376 19.005 -1.856 1.00 71.94 91 ILE A N 1
ATOM 693 C CA . ILE A 1 91 ? 11.719 17.636 -2.264 1.00 71.94 91 ILE A CA 1
ATOM 694 C C . ILE A 1 91 ? 12.965 17.709 -3.152 1.00 71.94 91 ILE A C 1
ATOM 696 O O . ILE A 1 91 ? 12.904 17.832 -4.371 1.00 71.94 91 ILE A O 1
ATOM 700 N N . SER A 1 92 ? 14.128 17.600 -2.514 1.00 59.16 92 SER A N 1
ATOM 701 C CA . SER A 1 92 ? 15.459 17.742 -3.111 1.00 59.16 92 SER A CA 1
ATOM 702 C C . SER A 1 92 ? 15.755 16.742 -4.230 1.00 59.16 92 SER A C 1
ATOM 704 O O . SER A 1 92 ? 16.755 16.883 -4.925 1.00 59.16 92 SER A O 1
ATOM 706 N N . LYS A 1 93 ? 14.902 15.725 -4.397 1.00 61.38 93 LYS A N 1
ATOM 707 C CA . LYS A 1 93 ? 15.036 14.667 -5.398 1.00 61.38 93 LYS A CA 1
ATOM 708 C C . LYS A 1 93 ? 14.383 14.983 -6.743 1.00 61.38 93 LYS A C 1
ATOM 710 O O . LYS A 1 93 ? 14.743 14.310 -7.702 1.00 61.38 93 LYS A O 1
ATOM 715 N N . VAL A 1 94 ? 13.479 15.963 -6.824 1.00 65.69 94 VAL A N 1
ATOM 716 C CA . VAL A 1 94 ? 12.709 16.239 -8.055 1.00 65.69 94 VAL A CA 1
ATOM 717 C C . VAL A 1 94 ? 13.625 16.709 -9.189 1.00 65.69 94 VAL A C 1
ATOM 719 O O . VAL A 1 94 ? 13.536 16.189 -10.295 1.00 65.69 94 VAL A O 1
ATOM 722 N N . ASP A 1 95 ? 14.582 17.588 -8.882 1.00 73.06 95 ASP A N 1
ATOM 723 C CA . ASP A 1 95 ? 15.540 18.129 -9.862 1.00 73.06 95 ASP A CA 1
ATOM 724 C C . ASP A 1 95 ? 16.946 17.517 -9.741 1.00 73.06 95 ASP A C 1
ATOM 726 O O . ASP A 1 95 ? 17.913 17.976 -10.356 1.00 73.06 95 ASP A O 1
ATOM 730 N N . ALA A 1 96 ? 17.105 16.483 -8.912 1.00 80.56 96 ALA A N 1
ATOM 731 C CA . ALA A 1 96 ? 18.407 15.882 -8.678 1.00 80.56 96 ALA A CA 1
ATOM 732 C C . ALA A 1 96 ? 18.875 15.074 -9.903 1.00 80.56 96 ALA A C 1
ATOM 734 O O . ALA A 1 96 ? 18.089 14.323 -10.487 1.00 80.56 96 ALA A O 1
ATOM 735 N N . PRO A 1 97 ? 20.176 15.099 -10.258 1.00 87.56 97 PRO A N 1
ATOM 736 C CA . PRO A 1 97 ? 20.720 14.241 -11.305 1.00 87.56 97 P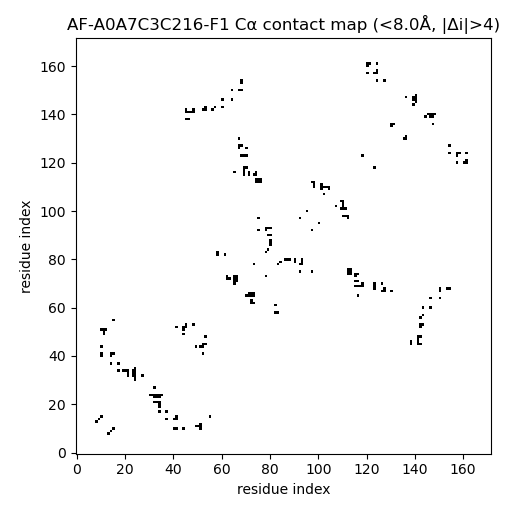RO A CA 1
ATOM 737 C C . PRO A 1 97 ? 20.853 12.799 -10.786 1.00 87.56 97 PRO A C 1
ATOM 739 O O . PRO A 1 97 ? 21.956 12.307 -10.543 1.00 87.56 97 PRO A O 1
ATOM 742 N N . LEU A 1 98 ? 19.722 12.105 -10.597 1.00 86.44 98 LEU A N 1
ATOM 743 C CA . LEU A 1 98 ? 19.641 10.804 -9.923 1.00 86.44 98 LEU A CA 1
ATOM 744 C C . LEU A 1 98 ? 20.591 9.763 -10.527 1.00 86.44 98 LEU A C 1
ATOM 746 O O . LEU A 1 98 ? 21.183 8.991 -9.781 1.00 86.44 98 LEU A O 1
ATOM 750 N N . LYS A 1 99 ? 20.800 9.766 -11.853 1.00 86.50 99 LYS A N 1
ATOM 751 C CA . LYS A 1 99 ? 21.754 8.853 -12.516 1.00 86.50 99 LYS A CA 1
ATOM 752 C C . LYS A 1 99 ? 23.182 9.074 -12.023 1.00 86.50 99 LYS A C 1
ATOM 754 O O . LYS A 1 99 ? 23.866 8.114 -11.690 1.00 86.50 99 LYS A O 1
ATOM 759 N N . LEU A 1 100 ? 23.607 10.335 -11.945 1.00 89.06 100 LEU A N 1
ATOM 760 C CA . LEU A 1 100 ? 24.937 10.707 -11.468 1.00 89.06 100 LEU A CA 1
ATOM 761 C C . LEU A 1 100 ? 25.091 10.387 -9.978 1.00 89.06 100 LEU A C 1
ATOM 763 O O . LEU A 1 100 ? 26.064 9.751 -9.583 1.00 89.06 100 LEU A O 1
ATOM 767 N N . LEU A 1 101 ? 24.115 10.791 -9.160 1.00 89.12 101 LEU A N 1
ATOM 768 C CA . LEU A 1 101 ? 24.157 10.575 -7.712 1.00 89.12 101 LEU A CA 1
ATOM 769 C C . LEU A 1 101 ? 24.172 9.089 -7.355 1.00 89.12 101 LEU A C 1
ATOM 771 O O . LEU A 1 101 ? 24.876 8.687 -6.434 1.00 89.12 101 LEU A O 1
ATOM 775 N N . ARG A 1 102 ? 23.420 8.265 -8.090 1.00 87.81 102 ARG A N 1
ATOM 776 C CA . ARG A 1 102 ? 23.398 6.820 -7.869 1.00 87.81 102 ARG A CA 1
ATOM 777 C C . ARG A 1 102 ? 24.661 6.146 -8.386 1.00 87.81 102 ARG A C 1
ATOM 779 O O . ARG A 1 102 ? 25.173 5.293 -7.686 1.00 87.81 102 ARG A O 1
ATOM 786 N N . ALA A 1 103 ? 25.231 6.580 -9.513 1.00 88.56 103 ALA A N 1
ATOM 787 C CA . ALA A 1 103 ? 26.527 6.080 -9.984 1.00 88.56 103 ALA A CA 1
ATOM 788 C C . ALA A 1 103 ? 27.683 6.335 -8.995 1.00 88.56 103 ALA A C 1
ATOM 790 O O . ALA A 1 103 ? 28.666 5.600 -9.006 1.00 88.56 103 ALA A O 1
ATOM 791 N N . ALA A 1 104 ? 27.562 7.352 -8.134 1.00 90.56 104 ALA A N 1
ATOM 792 C CA . ALA A 1 104 ? 28.526 7.631 -7.073 1.00 90.56 104 ALA A CA 1
ATOM 793 C C . ALA A 1 104 ? 28.422 6.674 -5.868 1.00 90.56 104 ALA A C 1
ATOM 795 O O . ALA A 1 104 ? 29.303 6.686 -5.007 1.00 90.56 104 ALA A O 1
ATOM 796 N N . ILE A 1 105 ? 27.369 5.850 -5.778 1.00 89.56 105 ILE A N 1
ATOM 797 C CA . ILE A 1 105 ? 27.244 4.838 -4.728 1.00 89.56 105 ILE A CA 1
ATOM 798 C C . ILE A 1 105 ? 28.244 3.712 -5.044 1.00 89.56 105 ILE A C 1
ATOM 800 O O . ILE A 1 105 ? 28.208 3.152 -6.140 1.00 89.56 105 ILE A O 1
ATOM 804 N N . PRO A 1 106 ? 29.129 3.322 -4.106 1.00 88.81 106 PRO A N 1
ATOM 805 C CA . PRO A 1 106 ? 30.177 2.325 -4.347 1.00 88.81 106 PRO A CA 1
ATOM 806 C C . PRO A 1 106 ? 29.640 0.879 -4.379 1.00 88.81 106 PRO A C 1
ATOM 808 O O . PRO A 1 106 ? 30.345 -0.058 -4.022 1.00 88.81 106 PRO A O 1
ATOM 811 N N . MET A 1 107 ? 28.377 0.695 -4.773 1.00 85.69 107 MET A N 1
ATOM 812 C CA . MET A 1 107 ? 27.677 -0.583 -4.857 1.00 85.69 107 MET A CA 1
ATOM 813 C C . MET A 1 107 ? 26.867 -0.609 -6.158 1.00 85.69 107 MET A C 1
ATOM 815 O O . MET A 1 107 ? 25.789 -0.018 -6.195 1.00 85.69 107 MET A O 1
ATOM 819 N N . PRO A 1 108 ? 27.334 -1.302 -7.216 1.00 77.56 108 PRO A N 1
ATOM 820 C CA . PRO A 1 108 ? 26.695 -1.283 -8.536 1.00 77.56 108 PRO A CA 1
ATOM 821 C C . PRO A 1 108 ? 25.204 -1.652 -8.532 1.00 77.56 108 PRO A C 1
ATOM 823 O O . PRO A 1 108 ? 24.429 -1.112 -9.317 1.00 77.56 108 PRO A O 1
ATOM 826 N N . THR A 1 109 ? 24.783 -2.517 -7.606 1.00 77.69 109 THR A N 1
ATOM 827 C CA . THR A 1 109 ? 23.381 -2.926 -7.417 1.00 77.69 109 THR A CA 1
ATOM 828 C C . THR A 1 109 ? 22.470 -1.793 -6.937 1.00 77.69 109 THR A C 1
ATOM 830 O O . THR A 1 109 ? 21.256 -1.871 -7.092 1.00 77.69 109 THR A O 1
ATOM 833 N N . LEU A 1 110 ? 23.035 -0.717 -6.388 1.00 72.06 110 LEU A N 1
ATOM 834 C CA . LEU A 1 110 ? 22.314 0.464 -5.916 1.00 72.06 110 LEU A CA 1
ATOM 835 C C . LEU A 1 110 ? 22.353 1.621 -6.923 1.00 72.06 110 LEU A C 1
ATOM 837 O O . LEU A 1 110 ? 21.846 2.703 -6.629 1.00 72.06 110 LEU A O 1
ATOM 841 N N . ASN A 1 111 ? 22.895 1.402 -8.125 1.00 83.12 111 ASN A N 1
ATOM 842 C CA . ASN A 1 111 ? 23.035 2.452 -9.135 1.00 83.12 111 ASN A CA 1
ATOM 843 C C . ASN A 1 111 ? 21.773 2.612 -10.008 1.00 83.12 111 ASN A C 1
ATOM 845 O O . ASN A 1 111 ? 21.698 3.506 -10.851 1.00 83.12 111 ASN A O 1
ATOM 849 N N . THR A 1 112 ? 20.760 1.763 -9.814 1.00 83.75 112 THR A N 1
ATOM 850 C CA . THR A 1 112 ? 19.603 1.639 -10.709 1.00 83.75 112 THR A CA 1
ATOM 851 C C . THR A 1 112 ? 18.470 2.588 -10.343 1.00 83.75 112 THR A C 1
ATOM 853 O O . THR A 1 112 ? 18.193 2.810 -9.170 1.00 83.75 112 THR A O 1
ATOM 856 N N . ILE A 1 113 ? 17.797 3.162 -11.338 1.00 84.44 113 ILE A N 1
ATOM 857 C CA . ILE A 1 113 ? 16.618 4.020 -11.116 1.00 84.44 113 ILE A CA 1
ATOM 858 C C . ILE A 1 113 ? 15.334 3.271 -11.454 1.00 84.44 113 ILE A C 1
ATOM 860 O O . ILE A 1 113 ? 14.333 3.470 -10.785 1.00 84.44 113 ILE A O 1
ATOM 864 N N . LYS A 1 114 ? 15.377 2.406 -12.473 1.00 86.06 114 LYS A N 1
ATOM 865 C CA . LYS A 1 114 ? 14.187 1.779 -13.049 1.00 86.06 114 LYS A CA 1
ATOM 866 C C . LYS A 1 114 ? 13.911 0.362 -12.565 1.00 86.06 114 LYS A C 1
ATOM 868 O O . LYS A 1 114 ? 12.780 -0.073 -12.670 1.00 86.06 114 LYS A O 1
ATOM 873 N N . THR A 1 115 ? 14.887 -0.323 -11.973 1.00 87.31 115 THR A N 1
ATOM 874 C CA . THR A 1 115 ? 14.731 -1.723 -11.536 1.00 87.31 115 THR A CA 1
ATOM 875 C C . THR A 1 115 ? 13.596 -1.914 -10.528 1.00 87.31 115 THR A C 1
ATOM 877 O O . THR A 1 115 ? 13.048 -2.996 -10.425 1.00 87.31 115 THR A O 1
ATOM 880 N N . ALA A 1 116 ? 13.180 -0.861 -9.814 1.00 88.25 116 ALA A N 1
ATOM 881 C CA . ALA A 1 116 ? 12.010 -0.915 -8.935 1.00 88.25 116 ALA A CA 1
ATOM 882 C C . ALA A 1 116 ? 10.658 -0.974 -9.683 1.00 88.25 116 ALA A C 1
ATOM 884 O O . ALA A 1 116 ? 9.627 -1.001 -9.012 1.00 88.25 116 ALA A O 1
ATOM 885 N N . TRP A 1 117 ? 10.665 -0.924 -11.018 1.00 90.00 117 TRP A N 1
ATOM 886 C CA . TRP A 1 117 ? 9.533 -1.163 -11.922 1.00 90.00 117 TRP A CA 1
ATOM 887 C C . TRP A 1 117 ? 9.627 -2.516 -12.636 1.00 90.00 117 TRP A C 1
ATOM 889 O O . TRP A 1 117 ? 8.706 -2.893 -13.348 1.00 90.00 117 TRP A O 1
ATOM 899 N N . GLU A 1 118 ? 10.747 -3.221 -12.488 1.00 89.50 118 GLU A N 1
ATOM 900 C CA . GLU A 1 118 ? 10.988 -4.502 -13.138 1.00 89.50 118 GLU A CA 1
ATOM 901 C C . GLU A 1 118 ? 10.676 -5.611 -12.134 1.00 89.50 118 GLU A C 1
ATOM 903 O O . GLU A 1 118 ? 11.138 -5.598 -10.992 1.00 89.50 118 GLU A O 1
ATOM 908 N N . THR A 1 119 ? 9.863 -6.578 -12.538 1.00 92.50 119 THR A N 1
ATOM 909 C CA . THR A 1 119 ? 9.548 -7.769 -11.746 1.00 92.50 119 THR A CA 1
ATOM 910 C C . THR A 1 119 ? 9.513 -8.950 -12.698 1.00 92.50 119 THR A C 1
ATOM 912 O O . THR A 1 119 ? 9.084 -8.816 -13.841 1.00 92.50 119 THR A O 1
ATOM 915 N N . ASN A 1 120 ? 10.043 -10.092 -12.262 1.00 94.88 120 ASN A N 1
ATOM 916 C CA . ASN A 1 120 ? 9.983 -11.307 -13.064 1.00 94.88 120 ASN A CA 1
ATOM 917 C C . ASN A 1 120 ? 8.512 -11.676 -13.337 1.00 94.88 120 ASN A C 1
ATOM 919 O O . ASN A 1 120 ? 7.665 -11.502 -12.460 1.00 94.88 120 ASN A O 1
ATOM 923 N N . LEU A 1 121 ? 8.222 -12.172 -14.542 1.00 95.19 121 LEU A N 1
ATOM 924 C CA . LEU A 1 121 ? 6.857 -12.461 -14.982 1.00 95.19 121 LEU A CA 1
ATOM 925 C C . LEU A 1 121 ? 6.156 -13.455 -14.048 1.00 95.19 121 LEU A C 1
ATOM 927 O O . LEU A 1 121 ? 5.140 -13.113 -13.451 1.00 95.19 121 LEU A O 1
ATOM 931 N N . LYS A 1 122 ? 6.783 -14.607 -13.784 1.00 96.19 122 LYS A N 1
ATOM 932 C CA . LYS A 1 122 ? 6.280 -15.604 -12.830 1.00 96.19 122 LYS A CA 1
ATOM 933 C C . LYS A 1 122 ? 6.041 -15.015 -11.437 1.00 96.19 122 LYS A C 1
ATOM 935 O O . LYS A 1 122 ? 4.998 -15.251 -10.840 1.00 96.19 122 LYS A O 1
ATOM 940 N N . THR A 1 123 ? 6.979 -14.214 -10.925 1.00 96.38 123 THR A N 1
ATOM 941 C CA . THR A 1 123 ? 6.810 -13.531 -9.626 1.00 96.38 123 THR A CA 1
ATOM 942 C C . THR A 1 123 ? 5.627 -12.561 -9.627 1.00 96.38 123 THR A C 1
ATOM 944 O O . THR A 1 123 ? 4.962 -12.419 -8.604 1.00 96.38 123 THR A O 1
ATOM 947 N N . SER A 1 124 ? 5.354 -11.902 -10.755 1.00 96.00 124 SER A N 1
ATOM 948 C CA . SER A 1 124 ? 4.200 -11.009 -10.893 1.00 96.00 124 SER A CA 1
ATOM 949 C C . SER A 1 124 ? 2.900 -11.810 -10.796 1.00 96.00 124 SER A C 1
ATOM 951 O O . SER A 1 124 ? 2.048 -11.467 -9.985 1.00 96.00 124 SER A O 1
ATOM 953 N N . ILE A 1 125 ? 2.800 -12.945 -11.497 1.00 97.00 125 ILE A N 1
ATOM 954 C CA . ILE A 1 125 ? 1.636 -13.845 -11.423 1.00 97.00 125 ILE A CA 1
ATOM 955 C C . ILE A 1 125 ? 1.421 -14.413 -10.015 1.00 97.00 125 ILE A C 1
ATOM 957 O O . ILE A 1 125 ? 0.297 -14.419 -9.507 1.00 97.00 125 ILE A O 1
ATOM 961 N N . GLU A 1 126 ? 2.489 -14.853 -9.345 1.00 97.00 126 GLU A N 1
ATOM 962 C CA . GLU A 1 126 ? 2.416 -15.324 -7.955 1.00 97.00 126 GLU A CA 1
ATOM 963 C C . GLU A 1 126 ? 1.901 -14.220 -7.016 1.00 97.00 126 GLU A C 1
ATOM 965 O O . GLU A 1 126 ? 1.045 -14.469 -6.166 1.00 97.00 126 GLU A O 1
ATOM 970 N N . LEU A 1 127 ? 2.385 -12.986 -7.188 1.00 96.38 127 LEU A N 1
ATOM 971 C CA . LEU A 1 127 ? 1.944 -11.830 -6.411 1.00 96.38 127 LEU A CA 1
ATOM 972 C C . LEU A 1 127 ? 0.464 -11.500 -6.665 1.00 96.38 127 LEU A C 1
ATOM 974 O O . LEU A 1 127 ? -0.278 -11.265 -5.713 1.00 96.38 127 LEU A O 1
ATOM 978 N N . TYR A 1 128 ? 0.030 -11.510 -7.923 1.00 96.69 128 TYR A N 1
ATOM 979 C CA . TYR A 1 128 ? -1.357 -11.249 -8.318 1.00 96.69 128 TYR A CA 1
ATOM 980 C C . TYR A 1 128 ? -2.320 -12.281 -7.737 1.00 96.69 128 TYR A C 1
ATOM 982 O O . TYR A 1 128 ? -3.340 -11.914 -7.157 1.00 96.69 128 TYR A O 1
ATOM 990 N N . THR A 1 129 ? -1.922 -13.554 -7.765 1.00 96.50 129 THR A N 1
ATOM 991 C CA . THR A 1 129 ? -2.666 -14.644 -7.123 1.00 96.50 129 THR A CA 1
ATOM 992 C C . THR A 1 129 ? -2.834 -14.387 -5.622 1.00 96.50 129 THR A C 1
ATOM 994 O O . THR A 1 129 ? -3.916 -14.568 -5.077 1.00 96.50 129 THR A O 1
ATOM 997 N N . ILE A 1 130 ? -1.794 -13.903 -4.930 1.00 97.31 130 ILE A N 1
ATOM 998 C CA . ILE A 1 130 ? -1.905 -13.551 -3.505 1.00 97.31 130 ILE A CA 1
ATOM 999 C C . ILE A 1 130 ? -2.915 -12.415 -3.293 1.00 97.31 130 ILE A C 1
ATOM 1001 O O . ILE A 1 130 ? -3.700 -12.478 -2.347 1.00 97.31 130 ILE A O 1
ATOM 1005 N N . TRP A 1 131 ? -2.916 -11.376 -4.131 1.00 96.50 131 TRP A N 1
ATOM 1006 C CA . TRP A 1 131 ? -3.855 -10.258 -3.983 1.00 96.50 131 TRP A CA 1
ATOM 1007 C C . TRP A 1 131 ? -5.317 -10.673 -4.164 1.00 96.50 131 TRP A C 1
ATOM 1009 O O . TRP A 1 131 ? -6.170 -10.225 -3.394 1.00 96.50 131 TRP A O 1
ATOM 1019 N N . GLU A 1 132 ? -5.585 -11.553 -5.127 1.00 95.56 132 GLU A N 1
ATOM 1020 C CA . GLU A 1 132 ? -6.906 -12.144 -5.367 1.00 95.56 132 GLU A CA 1
ATOM 1021 C C . GLU A 1 132 ? -7.345 -13.021 -4.191 1.00 95.56 132 GLU A C 1
ATOM 1023 O O . GLU A 1 132 ? -8.355 -12.747 -3.546 1.00 95.56 132 GLU A O 1
ATOM 1028 N N . GLU A 1 133 ? -6.539 -14.023 -3.834 1.00 97.56 133 GLU A N 1
ATOM 1029 C CA . GLU A 1 133 ? -6.882 -15.019 -2.808 1.00 97.56 133 GLU A CA 1
ATOM 1030 C C . GLU A 1 133 ? -7.031 -14.415 -1.403 1.00 97.56 133 GLU A C 1
ATOM 1032 O O . GLU A 1 133 ? -7.713 -14.961 -0.534 1.00 97.56 133 GLU A O 1
ATOM 1037 N N . THR A 1 134 ? -6.395 -13.269 -1.150 1.00 96.69 134 THR A N 1
ATOM 1038 C CA . THR A 1 134 ? -6.512 -12.556 0.131 1.00 96.69 134 THR A CA 1
ATOM 1039 C C . THR A 1 134 ? -7.692 -11.582 0.188 1.00 96.69 134 THR A C 1
ATOM 1041 O O . THR A 1 134 ? -7.946 -11.011 1.254 1.00 96.69 134 THR A O 1
ATOM 1044 N N . GLY A 1 135 ? -8.423 -11.382 -0.916 1.00 96.19 135 GLY A N 1
ATOM 1045 C CA . GLY A 1 135 ? -9.519 -10.411 -1.008 1.00 96.19 135 GLY A CA 1
ATOM 1046 C C . GLY A 1 135 ? -9.039 -8.960 -0.900 1.00 96.19 135 GLY A C 1
ATOM 1047 O O . GLY A 1 135 ? -9.760 -8.093 -0.396 1.00 96.19 135 GLY A O 1
ATOM 1048 N N . VAL A 1 136 ? -7.786 -8.687 -1.283 1.00 95.44 136 VAL A N 1
ATOM 1049 C CA . VAL A 1 136 ? -7.243 -7.319 -1.328 1.00 95.44 136 VAL A CA 1
ATOM 1050 C C . VAL A 1 136 ? -7.808 -6.563 -2.526 1.00 95.44 136 VAL A C 1
ATOM 1052 O O . VAL A 1 136 ? -8.068 -5.367 -2.403 1.00 95.44 136 VAL A O 1
ATOM 1055 N N . LEU A 1 137 ? -8.054 -7.244 -3.648 1.00 96.06 137 LEU A N 1
ATOM 1056 C CA . LEU A 1 137 ? -8.652 -6.613 -4.825 1.00 96.06 137 LEU A CA 1
ATOM 1057 C C . LEU A 1 137 ? -10.097 -6.154 -4.570 1.00 96.06 137 LEU A C 1
ATOM 1059 O O . LEU A 1 137 ? -10.414 -5.014 -4.888 1.00 96.06 137 LEU A O 1
ATOM 1063 N N . ASP A 1 138 ? -10.915 -6.938 -3.862 1.00 96.81 138 ASP A N 1
ATOM 1064 C CA . ASP A 1 138 ? -12.273 -6.525 -3.457 1.00 96.81 138 ASP A CA 1
ATOM 1065 C C . ASP A 1 138 ? -12.256 -5.262 -2.570 1.00 96.81 138 ASP A C 1
ATOM 1067 O O . ASP A 1 138 ? -13.110 -4.372 -2.651 1.00 96.81 138 ASP A O 1
ATOM 1071 N N . GLN A 1 139 ? -11.256 -5.168 -1.684 1.00 95.88 139 GLN A N 1
ATOM 1072 C CA . GLN A 1 139 ? -11.057 -3.990 -0.836 1.00 95.88 139 GLN A CA 1
ATOM 1073 C C . GLN A 1 139 ? -10.627 -2.777 -1.659 1.00 95.88 139 GLN A C 1
ATOM 1075 O O . GLN A 1 139 ? -11.047 -1.659 -1.359 1.00 95.88 139 GLN A O 1
ATOM 1080 N N . LEU A 1 140 ? -9.790 -2.989 -2.675 1.00 95.94 140 LEU A N 1
ATOM 1081 C CA . LEU A 1 140 ? -9.368 -1.942 -3.593 1.00 95.94 140 LEU A CA 1
ATOM 1082 C C . LEU A 1 140 ? -10.556 -1.423 -4.406 1.00 95.94 140 LEU A C 1
ATOM 1084 O O . LEU A 1 140 ? -10.774 -0.217 -4.400 1.00 95.94 140 LEU A O 1
ATOM 1088 N N . GLU A 1 141 ? -11.349 -2.308 -5.012 1.00 96.81 141 GLU A N 1
ATOM 1089 C CA . GLU A 1 141 ? -12.568 -1.968 -5.761 1.00 96.81 141 GLU A CA 1
ATOM 1090 C C . GLU A 1 141 ? -13.525 -1.122 -4.904 1.00 96.81 141 GLU A C 1
ATOM 1092 O O . GLU A 1 141 ? -14.002 -0.064 -5.315 1.00 96.81 141 GLU A O 1
ATOM 1097 N N . THR A 1 142 ? -13.717 -1.521 -3.642 1.00 95.94 142 THR A N 1
ATOM 1098 C CA . THR A 1 142 ? -14.556 -0.792 -2.678 1.00 95.94 142 THR A CA 1
ATOM 1099 C C . THR A 1 142 ? -14.080 0.653 -2.433 1.00 95.94 142 THR A C 1
ATOM 1101 O O . THR A 1 142 ? -14.892 1.556 -2.170 1.00 95.94 142 THR A O 1
ATOM 1104 N N . ILE A 1 143 ? -12.765 0.886 -2.467 1.00 95.81 143 ILE A N 1
ATOM 1105 C CA . ILE A 1 143 ? -12.137 2.174 -2.144 1.00 95.81 143 ILE A CA 1
ATOM 1106 C C . ILE A 1 143 ? -11.932 3.056 -3.378 1.00 95.81 143 ILE A C 1
ATOM 1108 O O . ILE A 1 143 ? -12.200 4.257 -3.294 1.00 95.81 143 ILE A O 1
ATOM 1112 N N . ASP A 1 144 ? -11.468 2.483 -4.485 1.00 95.88 144 ASP A N 1
ATOM 1113 C CA . ASP A 1 144 ? -11.087 3.167 -5.721 1.00 95.88 144 ASP A CA 1
ATOM 1114 C C . ASP A 1 144 ? -11.291 2.230 -6.930 1.00 95.88 144 ASP A C 1
ATOM 1116 O O . ASP A 1 144 ? -10.362 1.570 -7.392 1.00 95.88 144 ASP A O 1
ATOM 1120 N N . GLU A 1 145 ? -12.529 2.184 -7.431 1.00 95.75 145 GLU A N 1
ATOM 1121 C CA . GLU A 1 145 ? -12.958 1.378 -8.590 1.00 95.75 145 GLU A CA 1
ATOM 1122 C C . GLU A 1 145 ? -12.103 1.653 -9.839 1.00 95.75 145 GLU A C 1
ATOM 1124 O O . GLU A 1 145 ? -11.625 0.727 -10.480 1.00 95.75 145 GLU A O 1
ATOM 1129 N N . ASN A 1 146 ? -11.783 2.922 -10.122 1.00 96.06 146 ASN A N 1
ATOM 1130 C CA . ASN A 1 146 ? -10.957 3.264 -11.287 1.00 96.06 146 ASN A CA 1
ATOM 1131 C C . ASN A 1 146 ? -9.545 2.668 -11.190 1.00 96.06 146 ASN A C 1
ATOM 1133 O O . ASN A 1 146 ? -8.949 2.296 -12.197 1.00 96.06 146 ASN A O 1
ATOM 1137 N N . LEU A 1 147 ? -8.963 2.654 -9.988 1.00 95.81 147 LEU A N 1
ATOM 1138 C CA . LEU A 1 147 ? -7.645 2.065 -9.775 1.00 95.81 147 LEU A CA 1
ATOM 1139 C C . LEU A 1 147 ? -7.704 0.535 -9.838 1.00 95.81 147 LEU A C 1
ATOM 1141 O O . LEU A 1 147 ? -6.756 -0.076 -10.329 1.00 95.81 147 LEU A O 1
ATOM 1145 N N . PHE A 1 148 ? -8.788 -0.064 -9.345 1.00 97.19 148 PHE A N 1
ATOM 1146 C CA . PHE A 1 148 ? -9.044 -1.493 -9.489 1.00 97.19 148 PHE A CA 1
ATOM 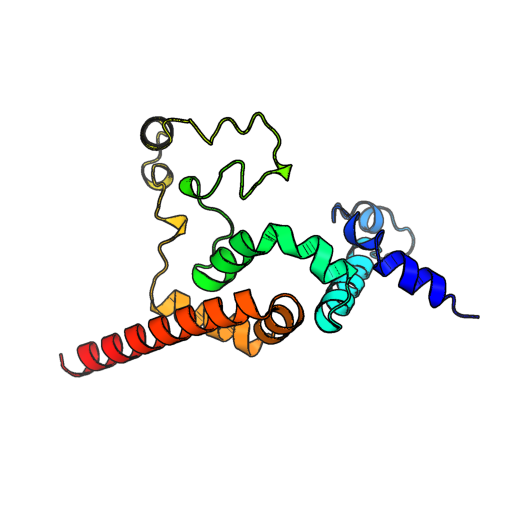1147 C C . PHE A 1 148 ? -9.080 -1.902 -10.965 1.00 97.19 148 PHE A C 1
ATOM 1149 O O . PHE A 1 148 ? -8.292 -2.766 -11.339 1.00 97.19 148 PHE A O 1
ATOM 1156 N N . ASP A 1 149 ? -9.864 -1.217 -11.802 1.00 97.69 149 ASP A N 1
ATOM 1157 C CA . ASP A 1 149 ? -9.962 -1.510 -13.240 1.00 97.69 149 ASP A CA 1
ATOM 1158 C C . ASP A 1 149 ? -8.583 -1.486 -13.917 1.00 97.69 149 ASP A C 1
ATOM 1160 O O . ASP A 1 149 ? -8.184 -2.433 -14.588 1.00 97.69 149 ASP A O 1
ATOM 1164 N N . VAL A 1 150 ? -7.794 -0.435 -13.658 1.00 97.38 150 VAL A N 1
ATOM 1165 C CA . VAL A 1 150 ? -6.435 -0.302 -14.212 1.00 97.38 150 VAL A CA 1
ATOM 1166 C C . VAL A 1 150 ? -5.512 -1.434 -13.754 1.00 97.38 150 VAL A C 1
ATOM 1168 O O . VAL A 1 150 ? -4.644 -1.867 -14.507 1.00 97.38 150 VAL A O 1
ATOM 1171 N N . ILE A 1 151 ? -5.638 -1.882 -12.504 1.00 96.75 151 ILE A N 1
ATOM 1172 C CA . ILE A 1 151 ? -4.822 -2.977 -11.975 1.00 96.75 151 ILE A CA 1
ATOM 1173 C C . ILE A 1 151 ? -5.216 -4.306 -12.615 1.00 96.75 151 ILE A C 1
ATOM 1175 O O . ILE A 1 151 ? -4.316 -5.061 -12.972 1.00 96.75 151 ILE A O 1
ATOM 1179 N N . VAL A 1 152 ? -6.514 -4.574 -12.768 1.00 97.06 152 VAL A N 1
ATOM 1180 C CA . VAL A 1 152 ? -7.012 -5.799 -13.404 1.00 97.06 152 VAL A CA 1
ATOM 1181 C C . VAL A 1 152 ? -6.542 -5.868 -14.853 1.00 97.06 152 VAL A C 1
ATOM 1183 O O . VAL A 1 152 ? -5.950 -6.873 -15.228 1.00 97.06 152 VAL A O 1
ATOM 1186 N N . ASP A 1 153 ? -6.650 -4.774 -15.611 1.00 97.69 153 ASP A N 1
ATOM 1187 C CA . ASP A 1 153 ? -6.148 -4.711 -16.990 1.00 97.69 153 ASP A CA 1
ATOM 1188 C C . ASP A 1 153 ? -4.650 -5.075 -17.078 1.00 97.69 153 ASP A C 1
ATOM 1190 O O . ASP A 1 153 ? -4.233 -5.848 -17.940 1.00 97.69 153 ASP A O 1
ATOM 1194 N N . ILE A 1 154 ? -3.823 -4.551 -16.160 1.00 96.06 154 ILE A N 1
ATOM 1195 C CA . ILE A 1 154 ? -2.382 -4.867 -16.098 1.00 96.06 154 ILE A CA 1
ATOM 1196 C C . ILE A 1 154 ? -2.147 -6.335 -15.719 1.00 96.06 154 ILE A C 1
ATOM 1198 O O . ILE A 1 154 ? -1.204 -6.962 -16.207 1.00 96.06 154 ILE A O 1
ATOM 1202 N N . MET A 1 155 ? -2.948 -6.866 -14.795 1.00 96.00 155 MET A N 1
ATOM 1203 C CA . MET A 1 155 ? -2.837 -8.248 -14.338 1.00 96.00 155 MET A CA 1
ATOM 1204 C C . MET A 1 155 ? -3.195 -9.231 -15.450 1.00 96.00 155 MET A C 1
ATOM 1206 O O . MET A 1 155 ? -2.472 -10.211 -15.622 1.00 96.00 155 MET A O 1
ATOM 1210 N N . ASP A 1 156 ? -4.252 -8.949 -16.208 1.00 96.88 156 ASP A N 1
ATOM 1211 C CA . ASP A 1 156 ? -4.702 -9.772 -17.328 1.00 96.88 156 ASP A CA 1
ATOM 1212 C C . ASP A 1 156 ? -3.662 -9.773 -18.456 1.00 96.88 156 ASP A C 1
ATOM 1214 O O . ASP A 1 156 ? -3.229 -10.844 -18.870 1.00 96.88 156 ASP A O 1
ATOM 1218 N N . GLU A 1 157 ? -3.127 -8.605 -18.841 1.00 97.06 157 GLU A N 1
ATOM 1219 C CA . GLU A 1 157 ? -2.029 -8.515 -19.824 1.00 97.06 157 GLU A CA 1
ATOM 1220 C C . GLU A 1 157 ? -0.819 -9.370 -19.405 1.00 97.06 157 GLU A C 1
ATOM 1222 O O . GLU A 1 157 ? -0.204 -10.060 -20.213 1.00 97.06 157 GLU A O 1
ATOM 1227 N N . LYS A 1 158 ? -0.472 -9.364 -18.114 1.00 95.81 158 LYS A N 1
ATOM 1228 C CA . LYS A 1 158 ? 0.647 -10.159 -17.589 1.00 95.81 158 LYS A CA 1
ATOM 1229 C C . LYS A 1 158 ? 0.359 -11.656 -17.556 1.00 95.81 158 LYS A C 1
ATOM 1231 O O . LYS A 1 158 ? 1.311 -12.432 -17.607 1.00 95.81 158 LYS A O 1
ATOM 1236 N N . ARG A 1 159 ? -0.902 -12.060 -17.398 1.00 96.25 159 ARG A N 1
ATOM 1237 C CA . ARG A 1 159 ? -1.313 -13.469 -17.459 1.00 96.25 159 ARG A CA 1
ATOM 1238 C C . ARG A 1 159 ? -1.235 -13.972 -18.892 1.00 96.25 159 ARG A C 1
ATOM 1240 O O . ARG A 1 159 ? -0.627 -15.013 -19.094 1.00 96.25 159 ARG A O 1
ATOM 1247 N N . ASP A 1 160 ? -1.720 -13.186 -19.847 1.00 97.50 160 ASP A N 1
ATOM 1248 C CA . ASP A 1 160 ? -1.591 -13.489 -21.273 1.00 97.50 160 ASP A CA 1
ATOM 1249 C C . ASP A 1 160 ? -0.106 -13.630 -21.662 1.00 97.50 160 ASP A C 1
ATOM 1251 O O . ASP A 1 160 ? 0.286 -14.650 -22.220 1.00 97.50 160 ASP A O 1
ATOM 1255 N N . ASP A 1 161 ? 0.754 -12.685 -21.245 1.00 96.62 161 ASP A N 1
ATOM 1256 C CA . ASP A 1 161 ? 2.214 -12.773 -21.445 1.00 96.62 161 ASP A CA 1
ATOM 1257 C C . ASP A 1 161 ? 2.816 -14.075 -20.870 1.00 96.62 161 ASP A C 1
ATOM 1259 O O . ASP A 1 161 ? 3.831 -14.578 -21.358 1.00 96.62 161 ASP A O 1
ATOM 1263 N N . TRP A 1 162 ? 2.272 -14.568 -19.753 1.00 96.75 162 TRP A N 1
ATOM 1264 C CA . TRP A 1 162 ? 2.765 -15.767 -19.073 1.00 96.75 162 TRP A CA 1
ATOM 1265 C C . TRP A 1 162 ? 2.297 -17.047 -19.758 1.00 96.75 162 TRP A C 1
ATOM 1267 O O . TRP A 1 162 ? 3.086 -17.986 -19.856 1.00 96.75 162 TRP A O 1
ATOM 1277 N N . ASP A 1 163 ? 1.058 -17.075 -20.237 1.00 96.62 163 ASP A N 1
ATOM 1278 C CA . ASP A 1 163 ? 0.522 -18.196 -21.001 1.00 96.62 163 ASP A CA 1
ATOM 1279 C C . ASP A 1 163 ? 1.263 -18.324 -22.343 1.00 96.62 163 ASP A C 1
ATOM 1281 O O . ASP A 1 163 ? 1.745 -19.411 -22.657 1.00 96.62 163 ASP A O 1
ATOM 1285 N N . ASP A 1 164 ? 1.502 -17.211 -23.049 1.00 96.56 164 ASP A N 1
ATOM 1286 C CA . ASP A 1 164 ? 2.326 -17.181 -24.268 1.00 96.56 164 ASP A CA 1
ATOM 1287 C C . ASP A 1 164 ? 3.750 -17.714 -24.006 1.00 96.56 164 ASP A C 1
ATOM 1289 O O . ASP A 1 164 ? 4.290 -18.499 -24.785 1.00 96.56 164 ASP A O 1
ATOM 1293 N N . PHE A 1 165 ? 4.368 -17.325 -22.882 1.00 95.31 165 PHE A N 1
ATOM 1294 C CA . PHE A 1 165 ? 5.697 -17.814 -22.493 1.00 95.31 165 PHE A CA 1
ATOM 1295 C C . PHE A 1 165 ? 5.723 -19.332 -22.247 1.00 95.31 165 PHE A C 1
ATOM 1297 O O . PHE A 1 165 ? 6.708 -19.991 -22.578 1.00 95.31 165 PHE A O 1
ATOM 1304 N N . LEU A 1 166 ? 4.668 -19.884 -21.641 1.00 95.06 166 LEU A N 1
ATOM 1305 C CA . LEU A 1 166 ? 4.553 -21.323 -21.401 1.00 95.06 166 LEU A CA 1
ATOM 1306 C C . LEU A 1 166 ? 4.343 -22.099 -22.702 1.00 95.06 166 LEU A C 1
ATOM 1308 O O . LEU A 1 166 ? 4.967 -23.144 -22.878 1.00 95.06 166 LEU A O 1
ATOM 1312 N N . ASP A 1 167 ? 3.516 -21.578 -23.607 1.00 95.19 167 ASP A N 1
ATOM 1313 C CA . ASP A 1 167 ? 3.288 -22.182 -24.919 1.00 95.19 167 ASP A CA 1
ATOM 1314 C C . ASP A 1 167 ? 4.594 -22.228 -25.739 1.00 95.19 167 ASP A C 1
ATOM 1316 O O . ASP A 1 167 ? 4.898 -23.247 -26.357 1.00 95.19 167 ASP A O 1
ATOM 1320 N N . GLU A 1 168 ? 5.415 -21.170 -25.689 1.00 93.56 168 GLU A N 1
ATOM 1321 C CA . GLU A 1 168 ? 6.745 -21.153 -26.317 1.00 93.56 168 GLU A CA 1
ATOM 1322 C C . GLU A 1 168 ? 7.714 -22.178 -25.691 1.00 93.56 168 GLU A C 1
ATOM 1324 O O . GLU A 1 168 ? 8.437 -22.851 -26.426 1.00 93.56 168 GLU A O 1
ATOM 1329 N N . GLU A 1 169 ? 7.738 -22.334 -24.358 1.00 88.25 169 GLU A N 1
ATOM 1330 C CA . GLU A 1 169 ? 8.588 -23.342 -23.694 1.00 88.25 169 GLU A CA 1
ATOM 1331 C C . GLU A 1 169 ? 8.155 -24.788 -23.993 1.00 88.25 169 GLU A C 1
ATOM 1333 O O . GLU A 1 169 ? 9.005 -25.678 -24.012 1.00 88.25 169 GLU A O 1
ATOM 1338 N N . ASP A 1 170 ? 6.861 -25.038 -24.216 1.00 85.19 170 ASP A N 1
ATOM 1339 C CA . ASP A 1 170 ? 6.329 -26.368 -24.544 1.00 85.19 170 ASP A CA 1
ATOM 1340 C C . ASP A 1 170 ? 6.584 -26.772 -26.017 1.00 85.19 170 ASP A C 1
ATOM 1342 O O . ASP A 1 170 ? 6.540 -27.965 -26.349 1.00 85.19 170 ASP A O 1
ATOM 1346 N N . GLU A 1 171 ? 6.848 -25.805 -26.907 1.00 78.69 171 GLU A N 1
ATOM 1347 C CA . GLU A 1 171 ? 7.192 -26.036 -28.320 1.00 78.69 171 GLU A CA 1
ATOM 1348 C C . GLU A 1 171 ? 8.690 -26.351 -28.567 1.00 78.69 171 GLU A C 1
ATOM 1350 O O . GLU A 1 171 ? 9.012 -26.928 -29.617 1.00 78.69 171 GLU A O 1
ATOM 1355 N N . ASP A 1 172 ? 9.584 -26.035 -27.616 1.00 61.31 172 ASP A N 1
ATOM 1356 C CA . ASP A 1 172 ? 11.053 -26.245 -27.660 1.00 61.31 172 ASP A CA 1
ATOM 1357 C C . ASP A 1 172 ? 11.535 -27.593 -27.057 1.00 61.31 172 ASP A C 1
ATOM 1359 O O . ASP A 1 172 ? 12.506 -28.182 -27.609 1.00 61.31 172 ASP A O 1
#

Radius of gyration: 20.6 Å; Cα contacts (8 Å, |Δi|>4): 149; chains: 1; bounding box: 55×49×60 Å

Foldseek 3Di:
DDPVVVLVVCLLPVLLPDPLPQPCCVPPPVNDGPSVVSVVSLVVCLLQLPPSNLVSCVLQLVQVLLCQQQVARDFLQVDDCVSPVVVDPPPVSHPDPLQVVQVPPPDPVSNDRCCSNDDDLVVSLVSNVVCVVVCVLVSCCSRPVPSSVVSVVSNVVSVVVVVVVVVVVVVD

Sequence (172 aa):
TENIEGIYDAMQEKIWSCAQCYTCAARCPFGNSPGGLVMLLREAAIKHGMESAKSVLRPFSRVMLKLISTGNQLSPDMINPDHFADWGPNISKVDAPLKLLRAAIPMPTLNTIKTAWETNLKTSIELYTIWEETGVLDQLETIDENLFDVIVDIMDEKRDDWDDFLDEEDED

InterPro domains:
  IPR009051 Alpha-helical ferredoxin [G3DSA:1.10.1060.10] (2-58)
  IPR017900 4Fe-4S ferredoxin, iron-sulphur binding, conserved site [PS00198] (18-29)

Solvent-accessible surface area (backbone atoms only — not comparable to full-atom values): 9996 Å² total; per-residue (Å²): 133,86,68,60,68,65,50,54,57,34,64,54,51,59,51,75,70,58,81,71,76,45,60,58,31,80,64,34,92,82,72,50,43,62,48,58,52,40,49,56,52,50,50,52,32,37,72,66,47,31,67,42,43,40,64,70,46,57,75,40,51,70,36,50,52,33,28,69,70,41,74,30,64,73,41,76,82,71,57,39,64,88,74,43,57,90,69,48,97,74,54,72,63,62,85,44,63,58,65,62,62,23,60,69,44,99,43,79,90,62,35,67,58,61,61,55,70,58,62,58,67,70,61,43,54,56,50,47,50,50,37,56,79,67,50,49,53,63,37,39,38,57,55,39,49,74,60,35,52,57,48,50,56,53,51,51,54,52,48,53,55,48,52,55,52,50,54,56,61,75,76,110